Protein AF-A0A2G2V4N1-F1 (afdb_monomer_lite)

Foldseek 3Di:
DPPVVVVVVVVVVVVVVVVVVVVVVVVCCVVVVPDDPPPDDDDDPDDDDQPDDPPDDRPVDDDDDDPPDPPDPDCPPPDDD

Sequence (81 aa):
MDENKKKLQDRLKKEKLKDRANQFYLEIRKYYPGLKDGSLDPGYAGIRPKLFGPEEGSTDFVVQVTHRTYSKFHPEWSLKF

pLDDT: mean 75.38, std 12.71, range [41.94, 94.56]

Structure (mmCIF, N/CA/C/O backbone):
data_AF-A0A2G2V4N1-F1
#
_entry.id   AF-A0A2G2V4N1-F1
#
loop_
_atom_site.group_PDB
_atom_site.id
_atom_site.type_symbol
_atom_site.label_atom_id
_atom_site.label_alt_id
_atom_site.label_comp_id
_atom_site.label_asym_id
_atom_site.label_entity_id
_atom_site.label_seq_id
_atom_site.pdbx_PDB_ins_code
_atom_site.Cartn_x
_atom_site.Cartn_y
_atom_site.Cartn_z
_atom_site.occupancy
_atom_site.B_iso_or_equiv
_atom_site.auth_seq_id
_atom_site.auth_comp_id
_atom_site.auth_asym_id
_atom_site.auth_atom_id
_atom_site.pdbx_PDB_model_num
ATOM 1 N N . MET A 1 1 ? -9.117 -35.702 3.543 1.00 56.06 1 MET A N 1
ATOM 2 C CA . MET A 1 1 ? -8.651 -35.200 4.855 1.00 56.06 1 MET A CA 1
ATOM 3 C C . MET A 1 1 ? -8.270 -33.719 4.724 1.00 56.06 1 MET A C 1
ATOM 5 O O . MET A 1 1 ? -7.208 -33.324 5.180 1.00 56.06 1 MET A O 1
ATOM 9 N N . ASP A 1 2 ? -9.098 -32.869 4.092 1.00 65.94 2 ASP A N 1
ATOM 10 C CA . ASP A 1 2 ? -8.525 -31.652 3.468 1.00 65.94 2 ASP A CA 1
ATOM 11 C C . ASP A 1 2 ? -9.331 -30.355 3.645 1.00 65.94 2 ASP A C 1
ATOM 13 O O . ASP A 1 2 ? -8.763 -29.267 3.543 1.00 65.94 2 ASP A O 1
ATOM 17 N N . GLU A 1 3 ? -10.614 -30.413 4.013 1.00 75.06 3 GLU A N 1
ATOM 18 C CA . GLU A 1 3 ? -11.419 -29.193 4.215 1.00 75.06 3 GLU A CA 1
ATOM 19 C C . GLU A 1 3 ? -11.041 -28.430 5.489 1.00 75.06 3 GLU A C 1
ATOM 21 O O . GLU A 1 3 ? -10.918 -27.203 5.481 1.00 75.06 3 GLU A O 1
ATOM 26 N N . ASN A 1 4 ? -10.777 -29.150 6.584 1.00 80.88 4 ASN A N 1
ATOM 27 C CA . ASN A 1 4 ? -10.421 -28.521 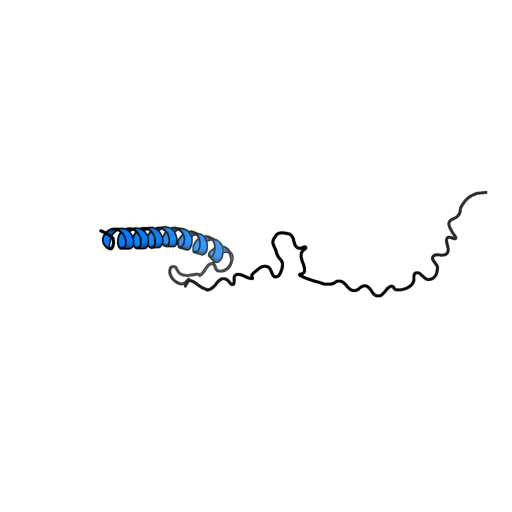7.857 1.00 80.88 4 ASN A CA 1
ATOM 28 C C . ASN A 1 4 ? -9.047 -27.825 7.784 1.00 80.88 4 ASN A C 1
ATOM 30 O O . ASN A 1 4 ? -8.847 -26.751 8.351 1.00 80.88 4 ASN A O 1
ATOM 34 N N . LYS A 1 5 ? -8.116 -28.395 7.004 1.00 78.62 5 LYS A N 1
ATOM 35 C CA . LYS A 1 5 ? -6.787 -27.820 6.755 1.00 78.62 5 LYS A CA 1
ATOM 36 C C . LYS A 1 5 ? -6.878 -26.533 5.932 1.00 78.62 5 LYS A C 1
ATOM 38 O O . LYS A 1 5 ? -6.207 -25.558 6.262 1.00 78.62 5 LYS A O 1
ATOM 43 N N . LYS A 1 6 ? -7.742 -26.493 4.911 1.00 79.44 6 LYS A N 1
ATOM 44 C CA . LYS A 1 6 ? -7.978 -25.289 4.097 1.00 79.44 6 LYS A CA 1
ATOM 45 C C . LYS A 1 6 ? -8.613 -24.164 4.920 1.00 79.44 6 LYS A C 1
ATOM 47 O O . LYS A 1 6 ? -8.126 -23.039 4.899 1.00 79.44 6 LYS A O 1
ATOM 52 N N . LYS A 1 7 ? -9.606 -24.492 5.753 1.00 80.81 7 LYS A N 1
ATOM 53 C CA . LYS A 1 7 ? -10.263 -23.536 6.658 1.00 80.81 7 LYS A CA 1
ATOM 54 C C . LYS A 1 7 ? -9.296 -22.927 7.678 1.00 80.81 7 LYS A C 1
ATOM 56 O O . LYS A 1 7 ? -9.381 -21.737 7.974 1.00 80.81 7 LYS A O 1
ATOM 61 N N . LEU A 1 8 ? -8.367 -23.727 8.206 1.00 82.06 8 LEU A N 1
ATOM 62 C CA . LEU A 1 8 ? -7.302 -23.250 9.092 1.00 82.06 8 LEU A CA 1
ATOM 63 C C . LEU A 1 8 ? -6.353 -22.288 8.370 1.00 82.06 8 LEU A C 1
ATOM 65 O O . LEU A 1 8 ? -6.055 -21.222 8.904 1.00 82.06 8 LEU A O 1
ATOM 69 N N . GLN A 1 9 ? -5.936 -22.618 7.146 1.00 78.06 9 GLN A N 1
ATOM 70 C CA . GLN A 1 9 ? -5.075 -21.748 6.341 1.00 78.06 9 GLN A CA 1
ATOM 71 C C . GLN A 1 9 ? -5.748 -20.413 6.004 1.00 78.06 9 GLN A C 1
ATOM 73 O O . GLN A 1 9 ? -5.119 -19.364 6.131 1.00 78.06 9 GLN A O 1
ATOM 78 N N . ASP A 1 10 ? -7.034 -20.422 5.651 1.00 82.69 10 ASP A N 1
ATOM 79 C CA . ASP A 1 10 ? -7.784 -19.200 5.347 1.00 82.69 10 ASP A CA 1
ATOM 80 C C . ASP A 1 10 ? -7.949 -18.300 6.581 1.00 82.69 10 ASP A C 1
ATOM 82 O O . ASP A 1 10 ? -7.814 -17.076 6.487 1.00 82.69 10 ASP A O 1
ATOM 86 N N . ARG A 1 11 ? -8.168 -18.890 7.765 1.00 77.31 11 ARG A N 1
ATOM 87 C CA . ARG A 1 11 ? -8.205 -18.152 9.039 1.00 77.31 11 ARG A CA 1
ATOM 88 C C . ARG A 1 11 ? -6.859 -17.510 9.364 1.00 77.31 11 ARG A C 1
ATOM 90 O O . ARG A 1 11 ? -6.825 -16.314 9.641 1.00 77.31 11 ARG A O 1
ATOM 97 N N . LEU A 1 12 ? -5.771 -18.275 9.254 1.00 76.56 12 LEU A N 1
ATOM 98 C CA . LEU A 1 12 ? -4.408 -17.784 9.480 1.00 76.56 12 LEU A CA 1
ATOM 99 C C . LEU A 1 12 ? -4.053 -16.642 8.519 1.00 76.56 12 LEU A C 1
ATOM 101 O O . LEU A 1 12 ? -3.480 -15.631 8.927 1.00 76.56 12 LEU A O 1
ATOM 105 N N . LYS A 1 13 ? -4.440 -16.755 7.241 1.00 73.44 13 LYS A N 1
ATOM 106 C CA . LYS A 1 13 ? -4.257 -15.684 6.250 1.00 73.44 13 LYS A CA 1
ATOM 107 C C . LYS A 1 13 ? -5.029 -14.425 6.640 1.00 73.44 13 LYS A C 1
ATOM 109 O O . LYS A 1 13 ? -4.477 -13.329 6.558 1.00 73.44 13 LYS A O 1
ATOM 114 N N . LYS A 1 14 ? -6.279 -14.576 7.085 1.00 70.56 14 LYS A N 1
ATOM 115 C CA . LYS A 1 14 ? -7.149 -13.463 7.490 1.00 70.56 14 LYS A CA 1
ATOM 116 C C . LYS A 1 14 ? -6.635 -12.741 8.738 1.00 70.56 14 LYS A C 1
ATOM 118 O O . LYS A 1 14 ? -6.695 -11.517 8.778 1.00 70.56 14 LYS A O 1
ATOM 123 N N . GLU A 1 15 ? -6.104 -13.464 9.721 1.00 70.12 15 GLU A N 1
ATOM 124 C CA . GLU A 1 15 ? -5.468 -12.865 10.905 1.00 70.12 15 GLU A CA 1
ATOM 125 C C . GLU A 1 15 ? -4.202 -12.091 10.535 1.00 70.12 15 GLU A C 1
ATOM 127 O O . GLU A 1 15 ? -4.085 -10.915 10.868 1.00 70.12 15 GLU A O 1
ATOM 132 N N . LYS A 1 16 ? -3.310 -12.681 9.731 1.00 70.94 16 LYS A N 1
ATOM 133 C CA . LYS A 1 16 ? -2.078 -12.007 9.289 1.00 70.94 16 LYS A CA 1
ATOM 134 C C . LYS A 1 16 ? -2.342 -10.740 8.461 1.00 70.94 16 LYS A C 1
ATOM 136 O O . LYS A 1 16 ? -1.544 -9.804 8.482 1.00 70.94 16 LYS A O 1
ATOM 141 N N . LEU A 1 17 ? -3.445 -10.703 7.710 1.00 64.12 17 LEU A N 1
ATOM 142 C CA . LEU A 1 17 ? -3.881 -9.511 6.975 1.00 64.12 17 LEU A CA 1
ATOM 143 C C . LEU A 1 17 ? -4.364 -8.389 7.907 1.00 64.12 17 LEU A C 1
ATOM 145 O O . LEU A 1 17 ? -4.111 -7.222 7.606 1.00 64.12 17 LEU A O 1
ATOM 149 N N . LYS A 1 18 ? -5.002 -8.720 9.039 1.00 66.00 18 LYS A N 1
ATOM 150 C CA . LYS A 1 18 ? -5.451 -7.722 10.025 1.00 66.00 18 LYS A CA 1
ATOM 151 C C . LYS A 1 18 ? -4.281 -6.969 10.656 1.00 66.00 18 LYS A C 1
ATOM 153 O O . LYS A 1 18 ? -4.343 -5.747 10.745 1.00 66.00 18 LYS A O 1
ATOM 158 N N . ASP A 1 19 ? -3.194 -7.660 10.996 1.00 73.62 19 ASP A N 1
ATOM 159 C CA . ASP A 1 19 ? -2.013 -7.006 11.582 1.00 73.62 19 ASP A CA 1
ATOM 160 C C . ASP A 1 19 ? -1.363 -6.003 10.622 1.00 73.62 19 ASP A C 1
ATOM 162 O O . ASP A 1 19 ? -0.926 -4.927 11.032 1.00 73.62 19 ASP A O 1
ATOM 166 N N . ARG A 1 20 ? -1.347 -6.311 9.319 1.00 76.31 20 ARG A N 1
ATOM 167 C CA . ARG A 1 20 ? -0.841 -5.376 8.303 1.00 76.31 20 ARG A CA 1
ATOM 168 C C . ARG A 1 20 ? -1.741 -4.160 8.134 1.00 76.31 20 ARG A C 1
ATOM 170 O O . ARG A 1 20 ? -1.220 -3.064 7.965 1.00 76.31 20 ARG A O 1
ATOM 177 N N . ALA A 1 21 ? -3.062 -4.331 8.198 1.00 80.69 21 ALA A N 1
ATOM 178 C CA . ALA A 1 21 ? -4.003 -3.219 8.079 1.00 80.69 21 ALA A CA 1
ATOM 179 C C . ALA A 1 21 ? -3.736 -2.137 9.139 1.00 80.69 21 ALA A C 1
ATOM 181 O O . ALA A 1 21 ? -3.692 -0.956 8.804 1.00 80.69 21 ALA A O 1
ATOM 182 N N . ASN A 1 22 ? -3.452 -2.532 10.384 1.00 84.50 22 ASN A N 1
ATOM 183 C CA . ASN A 1 22 ? -3.143 -1.596 11.471 1.00 84.50 22 ASN A CA 1
ATOM 184 C C . ASN A 1 22 ? -1.915 -0.716 11.175 1.00 84.50 22 ASN A C 1
ATOM 186 O O . ASN A 1 22 ? -1.915 0.470 11.498 1.00 84.50 22 ASN A O 1
ATOM 190 N N . GLN A 1 23 ? -0.893 -1.267 10.512 1.00 86.69 23 GLN A N 1
ATOM 191 C CA . GLN A 1 23 ? 0.286 -0.499 10.094 1.00 86.69 23 GLN A CA 1
ATOM 192 C C . GLN A 1 23 ? -0.061 0.557 9.031 1.00 86.69 23 GLN A C 1
ATOM 194 O O . GLN A 1 23 ? 0.447 1.674 9.089 1.00 86.69 23 GLN A O 1
ATOM 199 N N . PHE A 1 24 ? -0.979 0.253 8.105 1.00 86.81 24 PHE A N 1
ATOM 200 C CA . PHE A 1 24 ? -1.441 1.231 7.113 1.00 86.81 24 PHE A CA 1
ATOM 201 C C . PHE A 1 24 ? -2.182 2.410 7.753 1.00 86.81 24 PHE A C 1
ATOM 203 O O . PHE A 1 24 ? -1.935 3.553 7.372 1.00 86.81 24 PHE A O 1
ATOM 210 N N . TYR A 1 25 ? -3.045 2.162 8.745 1.00 91.00 25 TYR A N 1
ATOM 211 C CA . TYR A 1 25 ? -3.740 3.241 9.458 1.00 91.00 25 TYR A CA 1
ATOM 212 C C . TYR A 1 25 ? -2.767 4.210 10.138 1.00 91.00 25 TYR A C 1
ATOM 214 O O . TYR A 1 25 ? -2.973 5.422 10.072 1.00 91.00 25 TYR A O 1
ATOM 222 N N . LEU A 1 26 ? -1.703 3.693 10.763 1.00 90.94 26 LEU A N 1
ATOM 223 C CA . LEU A 1 26 ? -0.677 4.520 11.406 1.00 90.94 26 LEU A CA 1
ATOM 224 C C . LEU A 1 26 ? 0.031 5.437 10.401 1.00 90.94 26 LEU A C 1
ATOM 226 O O . LEU A 1 26 ? 0.214 6.621 10.678 1.00 90.94 26 LEU A O 1
ATOM 230 N N . GLU A 1 27 ? 0.392 4.915 9.229 1.00 92.06 27 GLU A N 1
ATOM 231 C CA . GLU A 1 27 ? 1.120 5.688 8.221 1.00 92.06 27 GLU A CA 1
ATOM 232 C C . GLU A 1 27 ? 0.227 6.731 7.535 1.00 92.06 27 GLU A C 1
ATOM 234 O O . GLU A 1 27 ? 0.612 7.890 7.391 1.00 92.06 27 GLU A O 1
ATOM 239 N N . ILE A 1 28 ? -1.005 6.360 7.170 1.00 91.69 28 ILE A N 1
ATOM 240 C CA . ILE A 1 28 ? -1.937 7.255 6.465 1.00 91.69 28 ILE A CA 1
A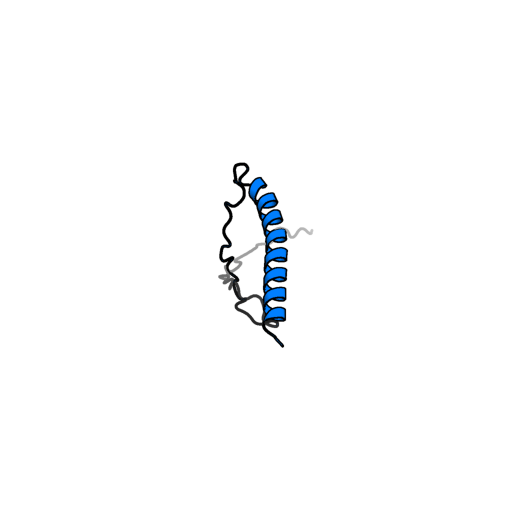TOM 241 C C . ILE A 1 28 ? -2.364 8.428 7.354 1.00 91.69 28 ILE A C 1
ATOM 243 O O . ILE A 1 28 ? -2.538 9.542 6.856 1.00 91.69 28 ILE A O 1
ATOM 247 N N . ARG A 1 29 ? -2.470 8.230 8.674 1.00 94.31 29 ARG A N 1
ATOM 248 C CA . ARG A 1 29 ? -2.813 9.301 9.626 1.00 94.31 29 ARG A CA 1
ATOM 249 C C . ARG A 1 29 ? -1.804 10.444 9.676 1.00 94.31 29 ARG A C 1
ATOM 251 O O . ARG A 1 29 ? -2.178 11.536 10.092 1.00 94.31 29 ARG A O 1
ATOM 258 N N . LYS A 1 30 ? -0.572 10.240 9.199 1.00 94.56 30 LYS A N 1
ATOM 259 C CA . LYS A 1 30 ? 0.399 11.331 9.015 1.00 94.56 30 LYS A CA 1
ATOM 260 C C . LYS A 1 30 ? -0.084 12.360 7.988 1.00 94.56 30 LYS A C 1
ATOM 262 O O . LYS A 1 30 ? 0.204 13.541 8.134 1.00 94.56 30 LYS A O 1
ATOM 267 N N . TYR A 1 31 ? -0.839 11.914 6.983 1.00 94.31 31 TYR A N 1
ATOM 268 C CA . TYR A 1 31 ? -1.403 12.755 5.924 1.00 94.31 31 TYR A CA 1
ATOM 269 C C . TYR A 1 31 ? -2.885 13.091 6.166 1.00 94.31 31 TYR A C 1
ATOM 271 O O . TYR A 1 31 ? -3.340 14.162 5.774 1.00 94.31 31 TYR A O 1
ATOM 279 N N . TYR A 1 32 ? -3.630 12.214 6.854 1.00 93.19 32 TYR A N 1
ATOM 280 C CA . TYR A 1 32 ? -5.056 12.376 7.171 1.00 93.19 32 TYR A CA 1
ATOM 281 C C . TYR A 1 32 ? -5.344 12.133 8.666 1.00 93.19 32 TYR A C 1
ATOM 283 O O . TYR A 1 32 ? -5.822 11.056 9.037 1.00 93.19 32 TYR A O 1
ATOM 291 N N . PRO A 1 33 ? -5.107 13.122 9.549 1.00 93.06 33 PRO A N 1
ATOM 292 C CA . PRO A 1 33 ? -5.205 12.929 11.002 1.00 93.06 33 PRO A CA 1
ATOM 293 C C . PRO A 1 33 ? -6.606 12.536 11.496 1.00 93.06 33 PRO A C 1
ATOM 295 O O . PRO A 1 33 ? -6.740 11.799 12.467 1.00 93.06 33 PRO A O 1
ATOM 298 N N . GLY A 1 34 ? -7.658 12.995 10.812 1.00 93.56 34 GLY A N 1
ATOM 299 C CA . GLY A 1 34 ? -9.056 12.704 11.153 1.00 93.56 34 GLY A CA 1
ATOM 300 C C . GLY A 1 34 ? -9.584 11.360 10.636 1.00 93.56 34 GLY A C 1
ATOM 301 O O . GLY A 1 34 ? -10.793 11.128 10.682 1.00 93.56 34 GLY A O 1
ATOM 302 N N . LEU A 1 35 ? -8.721 10.491 10.096 1.00 92.88 35 LEU A N 1
ATOM 303 C CA . LEU A 1 35 ? -9.136 9.205 9.540 1.00 92.88 35 LEU A CA 1
ATOM 304 C C . LEU A 1 35 ? -9.660 8.269 10.642 1.00 92.88 35 LEU A C 1
ATOM 306 O O . LEU A 1 35 ? -8.916 7.854 11.540 1.00 92.88 35 LEU A O 1
ATOM 310 N N . LYS A 1 36 ? -10.944 7.912 10.539 1.00 90.94 36 LYS A N 1
ATOM 311 C CA . LYS A 1 36 ? -11.625 6.971 11.437 1.00 90.94 36 LYS A CA 1
ATOM 312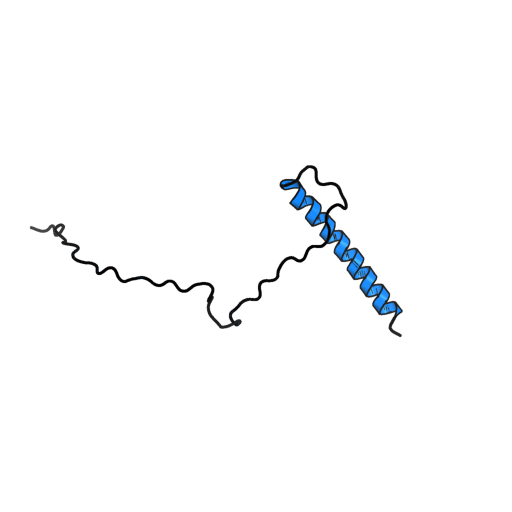 C C . LYS A 1 36 ? -11.115 5.540 11.232 1.00 90.94 36 LYS A C 1
ATOM 314 O O . LYS A 1 36 ? -10.716 5.160 10.131 1.00 90.94 36 LYS A O 1
ATOM 319 N N . ASP A 1 37 ? -11.145 4.751 12.301 1.00 87.94 37 ASP A N 1
ATOM 320 C CA . ASP A 1 37 ? -10.845 3.320 12.225 1.00 87.94 37 ASP A CA 1
ATOM 321 C C . ASP A 1 37 ? -11.883 2.598 11.360 1.00 87.94 37 ASP A C 1
ATOM 323 O O . ASP A 1 37 ? -13.064 2.943 11.363 1.00 87.94 37 ASP A O 1
ATOM 327 N N . GLY A 1 38 ? -11.444 1.580 10.623 1.00 87.19 38 GLY A N 1
ATOM 328 C CA . GLY A 1 38 ? -12.324 0.784 9.762 1.00 87.19 38 GLY A CA 1
ATOM 329 C C . GLY A 1 38 ? -12.734 1.462 8.449 1.00 87.19 38 GLY A C 1
ATOM 330 O O . GLY A 1 38 ? -13.435 0.836 7.665 1.00 87.19 38 GLY A O 1
ATOM 331 N N . SER A 1 39 ? -12.295 2.697 8.183 1.00 89.88 39 SER A N 1
ATOM 332 C CA . SER A 1 39 ? -12.629 3.432 6.953 1.00 89.88 39 SER A CA 1
ATOM 333 C C . SER A 1 39 ? -11.783 3.072 5.726 1.00 89.88 39 SER A C 1
ATOM 335 O O . SER A 1 39 ? -12.076 3.555 4.637 1.00 89.88 39 SER A O 1
ATOM 337 N N . LEU A 1 40 ? -10.702 2.305 5.887 1.00 86.19 40 LEU A N 1
ATOM 338 C CA . LEU A 1 40 ? -9.873 1.843 4.772 1.00 86.19 40 LEU A CA 1
ATOM 339 C C . LEU A 1 40 ? -10.411 0.522 4.229 1.00 86.19 40 LEU A C 1
ATOM 341 O O . LEU A 1 40 ? -10.374 -0.495 4.925 1.00 86.19 40 LEU A O 1
ATOM 345 N N . ASP A 1 41 ? -10.804 0.537 2.960 1.00 84.69 41 ASP A N 1
ATOM 346 C CA . ASP A 1 41 ? -11.113 -0.664 2.196 1.00 84.69 41 ASP A CA 1
ATOM 347 C C . ASP A 1 41 ? -9.895 -1.132 1.381 1.00 84.69 41 ASP A C 1
ATOM 349 O O . ASP A 1 41 ? -9.112 -0.306 0.896 1.00 84.69 41 ASP A O 1
ATOM 353 N N . PRO A 1 42 ? -9.704 -2.452 1.195 1.00 81.06 42 PRO A N 1
ATOM 354 C CA . PRO A 1 42 ? -8.658 -2.973 0.326 1.00 81.06 42 PRO A CA 1
ATOM 355 C C . PRO A 1 42 ? -8.857 -2.487 -1.116 1.00 81.06 42 PRO A C 1
ATOM 357 O O . PRO A 1 42 ? -9.752 -2.942 -1.825 1.00 81.06 42 PRO A O 1
ATOM 360 N N . GLY A 1 43 ? -8.001 -1.569 -1.557 1.00 78.62 43 GLY A N 1
ATOM 361 C CA . GLY A 1 43 ? -7.944 -1.115 -2.943 1.00 78.62 43 GLY A CA 1
ATOM 362 C C . GLY A 1 43 ? -6.975 -1.944 -3.787 1.00 78.62 43 GLY A C 1
ATOM 363 O O . GLY A 1 43 ? -6.037 -2.560 -3.277 1.00 78.62 43 GLY A O 1
ATOM 364 N N . TYR A 1 44 ? -7.167 -1.922 -5.106 1.00 76.69 44 TYR A N 1
ATOM 365 C CA . TYR A 1 44 ? -6.169 -2.433 -6.041 1.00 76.69 44 TYR A CA 1
ATOM 366 C C . TYR A 1 44 ? -4.996 -1.447 -6.126 1.00 76.69 44 TYR A C 1
ATOM 368 O O . TYR A 1 44 ? -5.116 -0.373 -6.713 1.00 76.69 44 TYR A O 1
ATOM 376 N N . ALA A 1 45 ? -3.852 -1.809 -5.547 1.00 71.50 45 ALA A N 1
ATOM 377 C CA . ALA A 1 45 ? -2.591 -1.140 -5.840 1.00 71.50 45 ALA A CA 1
ATOM 378 C C . ALA A 1 45 ? -2.081 -1.694 -7.176 1.00 71.50 45 ALA A C 1
ATOM 380 O O . ALA A 1 45 ? -1.692 -2.859 -7.253 1.00 71.50 45 ALA A O 1
ATOM 381 N N . GLY A 1 46 ? -2.144 -0.890 -8.239 1.00 75.06 46 GLY A N 1
ATOM 382 C CA . GLY A 1 46 ? -1.725 -1.317 -9.570 1.00 75.06 46 GLY A CA 1
ATOM 383 C C . GLY A 1 46 ? -0.304 -1.872 -9.568 1.00 75.06 46 GLY A C 1
ATOM 384 O O . GLY A 1 46 ? 0.650 -1.144 -9.306 1.00 75.06 46 GLY A O 1
ATOM 385 N N . ILE A 1 47 ? -0.152 -3.157 -9.887 1.00 77.06 47 ILE A N 1
ATOM 386 C CA . ILE A 1 47 ? 1.153 -3.711 -10.243 1.00 77.06 47 ILE A CA 1
ATOM 387 C C . ILE A 1 47 ? 1.382 -3.320 -11.698 1.00 77.06 47 ILE A C 1
ATOM 389 O O . ILE A 1 47 ? 0.678 -3.812 -12.576 1.00 77.06 47 ILE A O 1
ATOM 393 N N . ARG A 1 48 ? 2.342 -2.427 -11.957 1.00 78.00 48 ARG A N 1
ATOM 394 C CA . ARG A 1 48 ? 2.829 -2.162 -13.315 1.00 78.00 48 ARG A CA 1
ATOM 395 C C . ARG A 1 48 ? 3.844 -3.255 -13.661 1.00 78.00 48 ARG A C 1
ATOM 397 O O . ARG A 1 48 ? 4.929 -3.245 -13.075 1.00 78.00 48 ARG A O 1
ATOM 404 N N . PRO A 1 49 ? 3.533 -4.203 -14.564 1.00 75.81 49 PRO A N 1
ATOM 405 C CA . PRO A 1 49 ? 4.524 -5.172 -15.007 1.00 75.81 49 PRO A CA 1
ATOM 406 C C . PRO A 1 49 ? 5.704 -4.431 -15.638 1.00 75.81 49 PRO A C 1
ATOM 408 O O . PRO A 1 49 ? 5.512 -3.411 -16.308 1.00 75.81 49 PRO A O 1
ATOM 411 N N . LYS A 1 50 ? 6.922 -4.934 -15.425 1.00 73.19 50 LYS A N 1
ATOM 412 C CA . LYS A 1 50 ? 8.072 -4.452 -16.192 1.00 73.19 50 LYS A CA 1
ATOM 413 C C . LYS A 1 50 ? 7.820 -4.785 -17.661 1.00 73.19 50 LYS A C 1
ATOM 415 O O . LYS A 1 50 ? 7.431 -5.906 -17.972 1.00 73.19 50 LYS A O 1
ATOM 420 N N . LEU A 1 51 ? 8.009 -3.802 -18.535 1.00 77.19 51 LEU A N 1
ATOM 421 C CA . LEU A 1 51 ? 7.824 -3.980 -19.978 1.00 77.19 51 LEU A CA 1
ATOM 422 C C . LEU A 1 51 ? 8.980 -4.754 -20.629 1.00 77.19 51 LEU A C 1
ATOM 424 O O . LEU A 1 51 ? 8.846 -5.181 -21.767 1.00 77.19 51 LEU A O 1
ATOM 428 N N . PHE A 1 52 ? 10.086 -4.929 -19.905 1.00 79.06 52 PHE A N 1
ATOM 429 C CA . PHE A 1 52 ? 11.321 -5.539 -20.380 1.00 79.06 52 PHE A CA 1
ATOM 430 C C . PHE A 1 52 ? 11.710 -6.745 -19.515 1.00 79.06 52 PHE A C 1
ATOM 432 O O . PHE A 1 52 ? 11.343 -6.832 -18.333 1.00 79.06 52 PHE A O 1
ATOM 439 N N . GLY A 1 53 ? 12.425 -7.693 -20.123 1.00 80.00 53 GLY A N 1
ATOM 440 C CA . GLY A 1 53 ? 12.860 -8.931 -19.480 1.00 80.00 53 GLY A CA 1
ATOM 441 C C . GLY A 1 53 ? 13.938 -8.734 -18.399 1.00 80.00 53 GLY A C 1
ATOM 442 O O . GLY A 1 53 ? 14.523 -7.661 -18.284 1.00 80.00 53 GLY A O 1
ATOM 443 N N .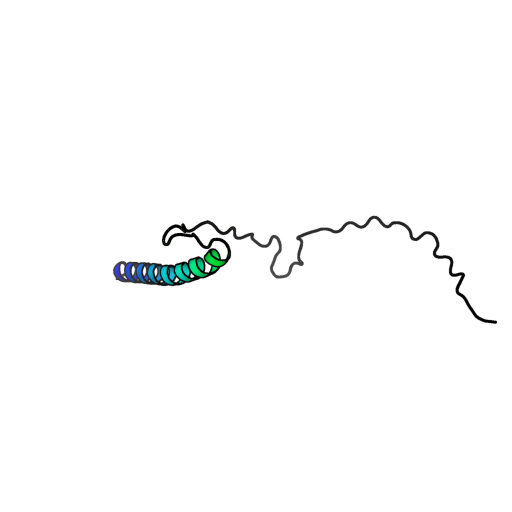 PRO A 1 54 ? 14.245 -9.770 -17.595 1.00 78.56 54 PRO A N 1
ATOM 444 C CA . PRO A 1 54 ? 15.257 -9.697 -16.533 1.00 78.56 54 PRO A CA 1
ATOM 445 C C . PRO A 1 54 ? 16.665 -9.304 -17.004 1.00 78.56 54 PRO A C 1
ATOM 447 O O . PRO A 1 54 ? 17.416 -8.724 -16.225 1.00 78.56 54 PRO A O 1
ATOM 450 N N . GLU A 1 55 ? 17.007 -9.619 -18.255 1.00 83.75 55 GLU A N 1
ATOM 451 C CA . GLU A 1 55 ? 18.315 -9.333 -18.865 1.00 83.75 55 GLU A CA 1
ATOM 452 C C . GLU A 1 55 ? 18.275 -8.159 -19.854 1.00 83.75 55 GLU A C 1
ATOM 454 O O . GLU A 1 55 ? 19.278 -7.822 -20.479 1.00 83.75 55 GLU A O 1
ATOM 459 N N . GLU A 1 56 ? 17.116 -7.524 -20.005 1.00 77.38 56 GLU A N 1
ATOM 460 C CA . GLU A 1 56 ? 16.904 -6.441 -20.955 1.00 77.38 56 GLU A CA 1
ATOM 461 C C . GLU A 1 56 ? 17.008 -5.087 -20.232 1.00 77.38 56 GLU A C 1
ATOM 463 O O . GLU A 1 56 ? 16.588 -4.936 -19.083 1.00 77.38 56 GLU A O 1
ATOM 468 N N . GLY A 1 57 ? 17.641 -4.098 -20.868 1.00 74.19 57 GLY A N 1
ATOM 469 C CA . GLY A 1 57 ? 17.847 -2.774 -20.272 1.00 74.19 57 GLY A CA 1
ATOM 470 C C . GLY A 1 57 ? 16.538 -1.995 -20.099 1.00 74.19 57 GLY A C 1
ATOM 471 O O . GLY A 1 57 ? 15.573 -2.213 -20.830 1.00 74.19 57 GLY A O 1
ATOM 472 N N . SER A 1 58 ? 16.505 -1.044 -19.158 1.00 70.44 58 SER A N 1
ATOM 473 C CA . SER A 1 58 ? 15.317 -0.216 -18.902 1.00 70.44 58 SER A CA 1
ATOM 474 C C . SER A 1 58 ? 14.860 0.514 -20.167 1.00 70.44 58 SER A C 1
ATOM 476 O O . SER A 1 58 ? 15.531 1.436 -20.629 1.00 70.44 58 SER A O 1
ATOM 478 N N . THR A 1 59 ? 13.713 0.116 -20.716 1.00 71.25 59 THR A N 1
ATOM 479 C CA . THR A 1 59 ? 13.158 0.668 -21.966 1.00 71.25 59 THR A CA 1
ATOM 480 C C . THR A 1 59 ? 12.105 1.748 -21.714 1.00 71.25 59 THR A C 1
ATOM 482 O O . THR A 1 59 ? 11.251 2.001 -22.559 1.00 71.25 59 THR A O 1
ATOM 485 N N . ASP A 1 60 ? 12.113 2.373 -20.534 1.00 75.00 60 ASP A N 1
ATOM 486 C CA . ASP A 1 60 ? 11.052 3.309 -20.157 1.00 75.00 60 ASP A CA 1
ATOM 487 C C . ASP A 1 60 ? 10.981 4.529 -21.093 1.00 75.00 60 ASP A C 1
ATOM 489 O O . ASP A 1 60 ? 9.890 5.057 -21.306 1.00 75.00 60 ASP A O 1
ATOM 493 N N . PHE A 1 61 ? 12.109 4.951 -21.689 1.00 71.38 61 PHE A N 1
ATOM 494 C CA . PHE A 1 61 ? 12.177 6.120 -22.572 1.00 71.38 61 PHE A CA 1
ATOM 495 C C . PHE A 1 61 ? 13.257 5.992 -23.658 1.00 71.38 61 PHE A C 1
ATOM 497 O O . PHE A 1 61 ? 14.312 5.402 -23.436 1.00 71.38 61 PHE A O 1
ATOM 504 N N . VAL A 1 62 ? 13.023 6.635 -24.809 1.00 77.56 62 VAL A N 1
ATOM 505 C CA . VAL A 1 62 ? 14.040 6.909 -25.838 1.00 77.56 62 VAL A CA 1
ATOM 506 C C . VAL A 1 62 ? 14.345 8.404 -25.814 1.00 77.56 62 VAL A C 1
ATOM 508 O O . VAL A 1 62 ? 13.451 9.223 -26.020 1.00 77.56 62 VAL A O 1
ATOM 511 N N . VAL A 1 63 ? 15.603 8.775 -25.570 1.00 76.94 63 VAL A N 1
ATOM 512 C CA . VAL A 1 63 ? 16.041 10.177 -25.612 1.00 76.94 63 VAL A CA 1
ATOM 513 C C . VAL A 1 63 ? 16.620 10.470 -26.993 1.00 76.94 63 VAL A C 1
ATOM 515 O O . VAL A 1 63 ? 17.753 10.100 -27.293 1.00 76.94 63 VAL A O 1
ATOM 518 N N . GLN A 1 64 ? 15.845 11.139 -27.846 1.00 83.44 64 GLN A N 1
ATOM 519 C CA . GLN A 1 64 ? 16.315 11.602 -29.150 1.00 83.44 64 GLN A CA 1
ATOM 520 C C . GLN A 1 64 ? 16.923 13.000 -29.013 1.00 83.44 64 GLN A C 1
ATOM 522 O O . GLN A 1 64 ? 16.219 13.982 -28.789 1.00 83.44 64 GLN A O 1
ATOM 527 N N . VAL A 1 65 ? 18.240 13.100 -29.173 1.00 77.44 65 VAL A N 1
ATOM 528 C CA . VAL A 1 65 ? 18.933 14.387 -29.283 1.00 77.44 65 VAL A CA 1
ATOM 529 C C . VAL A 1 65 ? 19.086 14.767 -30.750 1.00 77.44 65 VAL A C 1
ATOM 531 O O . VAL A 1 65 ? 19.737 14.069 -31.524 1.00 77.44 65 VAL A O 1
ATOM 534 N N . THR A 1 66 ? 18.532 15.913 -31.137 1.00 82.00 66 THR A N 1
ATOM 535 C CA . THR A 1 66 ? 18.916 16.574 -32.386 1.00 82.00 66 THR A CA 1
ATOM 536 C C . THR A 1 66 ? 20.334 17.097 -32.190 1.00 82.00 66 THR A C 1
ATOM 538 O O . THR A 1 66 ? 20.553 17.950 -31.330 1.00 82.00 66 THR A O 1
ATOM 541 N N . HIS A 1 67 ? 21.319 16.598 -32.942 1.00 68.62 67 HIS A N 1
ATOM 542 C CA . HIS A 1 67 ? 22.641 17.222 -32.961 1.00 68.62 67 HIS A CA 1
ATOM 543 C C . HIS A 1 67 ? 22.492 18.673 -33.432 1.00 68.62 67 HIS A C 1
ATOM 545 O O . HIS A 1 67 ? 22.366 18.950 -34.623 1.00 68.62 67 HIS A O 1
ATOM 551 N N . ARG A 1 68 ? 22.513 19.621 -32.491 1.00 58.66 68 ARG A N 1
ATOM 552 C CA . ARG A 1 68 ? 22.825 21.005 -32.813 1.00 58.66 68 ARG A CA 1
ATOM 553 C C . ARG A 1 68 ? 24.328 21.042 -33.025 1.00 58.66 68 ARG A C 1
ATOM 555 O O . ARG A 1 68 ? 25.100 20.915 -32.081 1.00 58.66 68 ARG A O 1
ATOM 562 N N . THR A 1 69 ? 24.719 21.123 -34.289 1.00 61.22 69 THR A N 1
ATOM 563 C CA . THR A 1 69 ? 26.102 21.306 -34.724 1.00 61.22 69 THR A CA 1
ATOM 564 C C . THR A 1 69 ? 26.788 22.362 -33.862 1.00 61.22 69 THR A C 1
ATOM 566 O O . THR A 1 69 ? 26.322 23.502 -33.788 1.00 61.22 69 THR A O 1
ATOM 569 N N . TYR A 1 70 ? 27.897 21.981 -33.229 1.00 53.78 70 TYR A N 1
ATOM 570 C CA . TYR A 1 70 ? 28.795 22.893 -32.532 1.00 53.78 70 TYR A CA 1
ATOM 571 C C . TYR A 1 70 ? 29.515 23.742 -33.590 1.00 53.78 70 TYR A C 1
ATOM 573 O O . TYR A 1 70 ? 30.591 23.396 -34.071 1.00 53.78 70 TYR A O 1
ATOM 581 N N . SER A 1 71 ? 28.888 24.829 -34.037 1.00 56.19 71 SER A N 1
ATOM 582 C CA . SER A 1 71 ? 29.557 25.792 -34.908 1.00 56.19 71 SER A CA 1
ATOM 583 C C . SER A 1 71 ? 30.322 26.788 -34.044 1.00 56.19 71 SER A C 1
ATOM 585 O O . SER A 1 71 ? 29.737 27.728 -33.515 1.00 56.19 71 SER A O 1
ATOM 587 N N . LYS A 1 72 ? 31.641 26.574 -33.990 1.00 56.84 72 LYS A N 1
ATOM 588 C CA . LYS A 1 72 ? 32.692 27.527 -33.603 1.00 56.84 72 LYS A CA 1
ATOM 589 C C . LYS A 1 72 ? 32.732 27.933 -32.127 1.00 56.84 72 LYS A C 1
ATOM 591 O O . LYS A 1 72 ? 32.287 29.007 -31.743 1.00 56.84 72 LYS A O 1
ATOM 596 N N . PHE A 1 73 ? 33.421 27.121 -31.328 1.00 49.41 73 PHE A N 1
ATOM 597 C CA . PHE A 1 73 ? 34.212 27.663 -30.225 1.00 49.41 73 PHE A CA 1
ATOM 598 C C . PHE A 1 73 ? 35.496 28.224 -30.855 1.00 49.41 73 PHE A C 1
ATOM 600 O O . PHE A 1 73 ? 36.323 27.451 -31.335 1.00 49.41 73 PHE A O 1
ATOM 607 N N . HIS A 1 74 ? 35.627 29.547 -30.953 1.00 56.22 74 HIS A N 1
ATOM 608 C CA . HIS A 1 74 ? 36.920 30.171 -31.231 1.00 56.22 74 HIS A CA 1
ATOM 609 C C . HIS A 1 74 ? 37.702 30.222 -29.908 1.00 56.22 74 HIS A C 1
ATOM 611 O O . HIS A 1 74 ? 37.199 30.782 -28.935 1.00 56.22 74 HIS A O 1
ATOM 617 N N . PRO A 1 75 ? 38.890 29.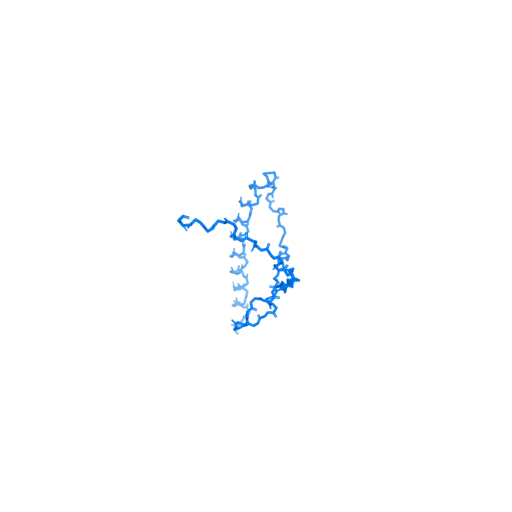601 -29.813 1.00 50.12 75 PRO A N 1
ATOM 618 C CA . PRO A 1 75 ? 39.715 29.695 -28.623 1.00 50.12 75 PRO A CA 1
ATOM 619 C C . PRO A 1 75 ? 40.658 30.898 -28.760 1.00 50.12 75 PRO A C 1
ATOM 621 O O . PRO A 1 75 ? 41.817 30.733 -29.126 1.00 50.12 75 PRO A O 1
ATOM 624 N N . GLU A 1 76 ? 40.202 32.115 -28.454 1.00 56.62 76 GLU A N 1
ATOM 625 C CA . GLU A 1 76 ? 41.133 33.252 -28.288 1.00 56.62 76 GLU A CA 1
ATOM 626 C C . GLU A 1 76 ? 41.942 33.195 -26.976 1.00 56.62 76 GLU A C 1
ATOM 628 O O . GLU A 1 76 ? 42.847 33.997 -26.766 1.00 56.62 76 GLU A O 1
ATOM 633 N N . TRP A 1 77 ? 41.717 32.199 -26.117 1.00 55.44 77 TRP A N 1
ATOM 634 C CA . TRP A 1 77 ? 42.534 31.973 -24.921 1.00 55.44 77 TRP A CA 1
ATOM 635 C C . TRP A 1 77 ? 43.645 30.951 -25.186 1.00 55.44 77 TRP A C 1
ATOM 637 O O . TRP A 1 77 ? 43.699 29.890 -24.570 1.00 55.44 77 TRP A O 1
ATOM 647 N N . SER A 1 78 ? 44.553 31.287 -26.103 1.00 49.62 78 SER A N 1
ATOM 648 C CA . SER A 1 78 ? 45.883 30.674 -26.185 1.00 49.62 78 SER A CA 1
ATOM 649 C C . SER A 1 78 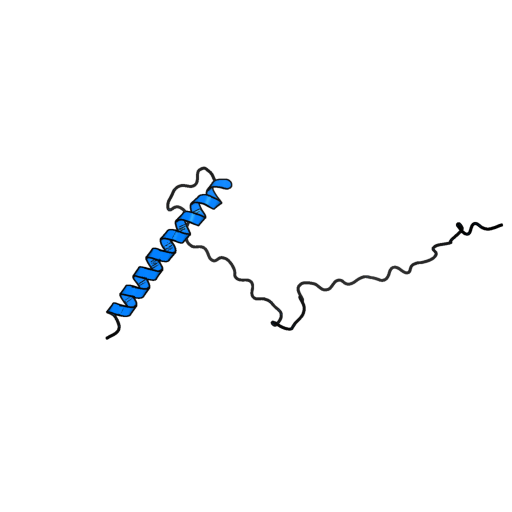? 46.927 31.716 -25.791 1.00 49.62 78 SER A C 1
ATOM 651 O O . SER A 1 78 ? 47.589 32.311 -26.634 1.00 49.62 78 SER A O 1
ATOM 653 N N . LEU A 1 79 ? 47.072 31.941 -24.484 1.00 52.31 79 LEU A N 1
ATOM 654 C CA . LEU A 1 79 ? 48.273 32.564 -23.932 1.00 52.31 79 LEU A CA 1
ATOM 655 C C . LEU A 1 79 ? 49.479 31.679 -24.262 1.00 52.31 79 LEU A C 1
ATOM 657 O O . LEU A 1 79 ? 49.492 30.520 -23.842 1.00 52.31 79 LEU A O 1
ATOM 661 N N . LYS A 1 80 ? 50.481 32.241 -24.951 1.00 50.66 80 LYS A N 1
ATOM 662 C CA . LYS A 1 80 ? 51.918 32.111 -24.638 1.00 50.66 80 LYS A CA 1
ATOM 663 C C . LYS A 1 80 ? 52.778 32.880 -25.659 1.00 50.66 80 LYS A C 1
ATOM 665 O O . LYS A 1 80 ? 52.712 32.576 -26.846 1.00 50.66 80 LYS A O 1
ATOM 670 N N . PHE A 1 81 ? 53.625 33.754 -25.097 1.00 41.94 81 PHE A N 1
ATOM 671 C CA . PHE A 1 81 ? 54.678 34.620 -25.664 1.00 41.94 81 PHE A CA 1
ATOM 672 C C . PHE A 1 81 ? 54.248 36.015 -26.118 1.00 41.94 81 PHE A C 1
ATOM 674 O O . PHE A 1 81 ? 53.455 36.131 -27.073 1.00 41.94 81 PHE A O 1
#

Secondary structure (DSSP, 8-state):
--HHHHHHHHHHHHHHHHHHHHHHHHHHTTT-TTPPTT------------SS-TTS---S---------------------

Organism: Capsicum baccatum (NCBI:txid33114)

Radius of gyration: 29.32 Å; chains: 1; bounding box: 67×70×47 Å

InterPro domains:
  IPR036188 FAD/NAD(P)-binding domain superfamily [G3DSA:3.50.50.60] (55-66)